Protein AF-A0A6G8I1V7-F1 (afdb_monomer_lite)

Structure (mmCIF, N/CA/C/O backbone):
data_AF-A0A6G8I1V7-F1
#
_entry.id   AF-A0A6G8I1V7-F1
#
loop_
_atom_site.group_PDB
_atom_site.id
_atom_site.type_symbol
_atom_site.label_atom_id
_atom_site.label_alt_id
_atom_site.label_comp_id
_atom_site.label_asym_id
_atom_site.label_entity_id
_atom_site.label_seq_id
_atom_site.pdbx_PDB_ins_code
_atom_site.Cartn_x
_atom_site.Cartn_y
_atom_site.Cartn_z
_atom_site.occupancy
_atom_site.B_iso_or_equiv
_atom_site.auth_seq_id
_atom_site.auth_comp_id
_atom_site.auth_asym_id
_atom_site.auth_atom_id
_atom_site.pdbx_PDB_model_num
ATOM 1 N N . MET A 1 1 ? -17.968 -6.678 10.187 1.00 59.47 1 MET A N 1
ATOM 2 C CA . MET A 1 1 ? -16.562 -6.210 10.106 1.00 59.47 1 MET A CA 1
ATOM 3 C C . MET A 1 1 ? -16.493 -4.787 10.627 1.00 59.47 1 MET A C 1
ATOM 5 O O . MET A 1 1 ? -17.362 -4.001 10.276 1.00 59.47 1 MET A O 1
ATOM 9 N N . ASN A 1 2 ? -15.500 -4.450 11.455 1.00 75.69 2 ASN A N 1
ATOM 10 C CA . ASN A 1 2 ? -15.285 -3.056 11.853 1.00 75.69 2 ASN A CA 1
ATOM 11 C C . ASN A 1 2 ? -15.007 -2.219 10.586 1.00 75.69 2 ASN A C 1
ATOM 13 O O . ASN A 1 2 ? -14.186 -2.642 9.767 1.00 75.69 2 ASN A O 1
ATOM 17 N N . LYS A 1 3 ? -15.683 -1.073 10.411 1.00 88.56 3 LYS A N 1
ATOM 18 C CA . LYS A 1 3 ? -15.565 -0.205 9.218 1.00 88.56 3 LYS A CA 1
ATOM 19 C C . LYS A 1 3 ? -14.107 0.131 8.905 1.00 88.56 3 LYS A C 1
ATOM 21 O O . LYS A 1 3 ? -13.707 0.102 7.749 1.00 88.56 3 LYS A O 1
ATOM 26 N N . PHE A 1 4 ? -13.301 0.335 9.948 1.00 93.44 4 PHE A N 1
ATOM 27 C CA . PHE A 1 4 ? -11.865 0.571 9.830 1.00 93.44 4 PHE A CA 1
ATOM 28 C C . PHE A 1 4 ? -11.149 -0.538 9.050 1.00 93.44 4 PHE A C 1
ATOM 30 O O . PHE A 1 4 ? -10.445 -0.269 8.084 1.00 93.44 4 PHE A O 1
ATOM 37 N N . SER A 1 5 ? -11.389 -1.797 9.429 1.00 94.38 5 SER A N 1
ATOM 38 C CA . SER A 1 5 ? -10.784 -2.948 8.759 1.00 94.38 5 SER A CA 1
ATOM 39 C C . SER A 1 5 ? -11.221 -3.038 7.307 1.00 94.38 5 SER A C 1
ATOM 41 O O . SER A 1 5 ? -10.390 -3.321 6.460 1.00 94.38 5 SER A O 1
ATOM 43 N N . LEU A 1 6 ? -12.487 -2.760 6.999 1.00 94.44 6 LEU A N 1
ATOM 44 C CA . LEU A 1 6 ? -12.939 -2.742 5.611 1.00 94.44 6 LEU A CA 1
ATOM 45 C C . LEU A 1 6 ? -12.199 -1.674 4.791 1.00 94.44 6 LEU A C 1
ATOM 47 O O . LEU A 1 6 ? -11.708 -1.980 3.710 1.00 94.44 6 LEU A O 1
ATOM 51 N N . TYR A 1 7 ? -12.077 -0.450 5.309 1.00 95.81 7 TYR A N 1
ATOM 52 C CA . TYR A 1 7 ? -11.427 0.649 4.592 1.00 95.81 7 TYR A CA 1
ATOM 53 C C . TYR A 1 7 ? -9.935 0.419 4.369 1.00 95.81 7 TYR A C 1
ATOM 55 O O . TYR A 1 7 ? -9.454 0.630 3.261 1.00 95.81 7 TYR A O 1
ATOM 63 N N . VAL A 1 8 ? -9.211 -0.082 5.372 1.00 96.81 8 VAL A N 1
ATOM 64 C CA . VAL A 1 8 ? -7.796 -0.444 5.207 1.00 96.81 8 VAL A CA 1
ATOM 65 C C . VAL A 1 8 ? -7.628 -1.514 4.125 1.00 96.81 8 VAL A C 1
ATOM 67 O O . VAL A 1 8 ? -6.752 -1.391 3.272 1.00 96.81 8 VAL A O 1
ATOM 70 N N . ARG A 1 9 ? -8.505 -2.526 4.114 1.00 97.12 9 ARG A N 1
ATOM 71 C CA . ARG A 1 9 ? -8.453 -3.606 3.122 1.00 97.12 9 ARG A CA 1
ATOM 72 C C . ARG A 1 9 ? -8.788 -3.150 1.713 1.00 97.12 9 ARG A C 1
ATOM 74 O O . ARG A 1 9 ? -8.143 -3.582 0.767 1.00 97.12 9 ARG A O 1
ATOM 81 N N . LEU A 1 10 ? -9.753 -2.245 1.577 1.00 96.50 10 LEU A N 1
ATOM 82 C CA . LEU A 1 10 ? -10.058 -1.606 0.300 1.00 96.50 10 LEU A CA 1
ATOM 83 C C . LEU A 1 10 ? -8.876 -0.780 -0.218 1.00 96.50 10 LEU A C 1
ATOM 85 O O . LEU A 1 10 ? -8.615 -0.803 -1.416 1.00 96.50 10 LEU A O 1
ATOM 89 N N . LEU A 1 11 ? -8.142 -0.092 0.662 1.00 96.44 11 LEU A N 1
ATOM 90 C CA . LEU A 1 11 ? -6.990 0.717 0.262 1.00 96.44 11 LEU A CA 1
ATOM 91 C C . LEU A 1 11 ? -5.851 -0.134 -0.302 1.00 96.44 11 LEU A C 1
ATOM 93 O O . LEU A 1 11 ? -5.429 0.115 -1.429 1.00 96.44 11 LEU A O 1
ATOM 97 N N . TYR A 1 12 ? -5.384 -1.166 0.410 1.00 95.81 12 TYR A N 1
ATOM 98 C CA . TYR A 1 12 ? -4.327 -2.014 -0.156 1.00 95.81 12 TYR A CA 1
ATOM 99 C C . TYR A 1 12 ? -4.828 -2.838 -1.355 1.00 95.81 12 TYR A C 1
ATOM 101 O O . TYR A 1 12 ? -4.038 -3.187 -2.229 1.00 95.81 12 TYR A O 1
ATOM 109 N N . PHE A 1 13 ? -6.131 -3.146 -1.435 1.00 96.88 13 PHE A N 1
ATOM 110 C CA . PHE A 1 13 ? -6.712 -3.794 -2.613 1.00 96.88 13 PHE A CA 1
ATOM 111 C C . PHE A 1 13 ? -6.679 -2.869 -3.834 1.00 96.88 13 PHE A C 1
ATOM 113 O O . PHE A 1 13 ? -6.368 -3.309 -4.935 1.00 96.88 13 PHE A O 1
ATOM 120 N N . LEU A 1 14 ? -6.925 -1.572 -3.649 1.00 95.44 14 LEU A N 1
ATOM 121 C CA . LEU A 1 14 ? -6.768 -0.587 -4.715 1.00 95.44 14 LEU A CA 1
ATOM 122 C C . LEU A 1 14 ? -5.310 -0.513 -5.187 1.00 95.44 14 LEU A C 1
ATOM 124 O O . LEU A 1 14 ? -5.063 -0.527 -6.390 1.00 95.44 14 LEU A O 1
ATOM 128 N N . VAL A 1 15 ? -4.344 -0.531 -4.264 1.00 95.88 15 VAL A N 1
ATOM 129 C CA . VAL A 1 15 ? -2.911 -0.605 -4.609 1.00 95.88 15 VAL A CA 1
ATOM 130 C C . VAL A 1 15 ? -2.601 -1.864 -5.415 1.00 95.88 15 VAL A C 1
ATOM 132 O O . VAL A 1 15 ? -1.891 -1.780 -6.411 1.00 95.88 15 VAL A O 1
ATOM 135 N N . PHE A 1 16 ? -3.165 -3.016 -5.040 1.00 96.88 16 PHE A N 1
ATOM 136 C CA . PHE A 1 16 ? -3.020 -4.259 -5.800 1.00 96.88 16 PHE A CA 1
ATOM 137 C C . PHE A 1 16 ? -3.535 -4.129 -7.237 1.00 96.88 16 PHE A C 1
ATOM 139 O O . PHE A 1 16 ? -2.841 -4.520 -8.175 1.00 96.88 16 PHE A O 1
ATOM 146 N N . VAL A 1 17 ? -4.730 -3.559 -7.420 1.00 96.75 17 VAL A N 1
ATOM 147 C CA . VAL A 1 17 ? -5.319 -3.337 -8.749 1.00 96.75 17 VAL A CA 1
ATOM 148 C C . VAL A 1 17 ? -4.425 -2.425 -9.591 1.00 96.75 17 VAL A C 1
ATOM 150 O O . VAL A 1 17 ? -4.136 -2.757 -10.739 1.00 96.75 17 VAL A O 1
ATOM 153 N N . PHE A 1 18 ? -3.927 -1.325 -9.020 1.00 95.00 18 PHE A N 1
ATOM 154 C CA . PHE A 1 18 ? -3.012 -0.416 -9.717 1.00 95.00 18 PHE A CA 1
ATOM 155 C C . PHE A 1 18 ? -1.674 -1.077 -10.064 1.00 95.00 18 PHE A C 1
ATOM 157 O O . PHE A 1 18 ? -1.223 -0.972 -11.202 1.00 95.00 18 PHE A O 1
ATOM 164 N N . ALA A 1 19 ? -1.061 -1.794 -9.119 1.00 95.50 19 ALA A N 1
ATOM 165 C CA . ALA A 1 19 ? 0.186 -2.520 -9.344 1.00 95.50 19 ALA A CA 1
ATOM 166 C C . ALA A 1 19 ? 0.036 -3.564 -10.458 1.00 95.50 19 ALA A C 1
ATOM 168 O O . ALA A 1 19 ? 0.888 -3.659 -11.337 1.00 95.50 19 ALA A O 1
ATOM 169 N N . THR A 1 20 ? -1.082 -4.294 -10.459 1.00 96.69 20 THR A N 1
ATOM 170 C CA . THR A 1 20 ? -1.393 -5.297 -11.484 1.00 96.69 20 THR A CA 1
ATOM 171 C C . THR A 1 20 ? -1.599 -4.649 -12.847 1.00 96.69 20 THR A C 1
ATOM 173 O O . THR A 1 20 ? -1.061 -5.133 -13.837 1.00 96.69 20 THR A O 1
ATOM 176 N N . ALA A 1 21 ? -2.328 -3.531 -12.912 1.00 96.25 21 ALA A N 1
ATOM 177 C CA . ALA A 1 21 ? -2.502 -2.792 -14.157 1.00 96.25 21 ALA A CA 1
ATOM 178 C C . ALA A 1 21 ? -1.148 -2.335 -14.721 1.00 96.25 21 ALA A C 1
ATOM 180 O O . ALA A 1 21 ? -0.848 -2.614 -15.877 1.00 96.25 21 ALA A O 1
ATOM 181 N N . LEU A 1 22 ? -0.297 -1.716 -13.898 1.00 95.25 22 LEU A N 1
ATOM 182 C CA . LEU A 1 22 ? 1.038 -1.284 -14.319 1.00 95.25 22 LEU A CA 1
ATOM 183 C C . LEU A 1 22 ? 1.919 -2.455 -14.761 1.00 95.25 22 LEU A C 1
ATOM 185 O O . LEU A 1 22 ? 2.596 -2.345 -15.775 1.00 95.25 22 LEU A O 1
ATOM 189 N N . PHE A 1 23 ? 1.869 -3.584 -14.055 1.00 95.88 23 PHE A N 1
ATOM 190 C CA . PHE A 1 23 ? 2.613 -4.789 -14.415 1.00 95.88 23 PHE A CA 1
ATOM 191 C C . PHE A 1 23 ? 2.232 -5.340 -15.797 1.00 95.88 23 PHE A C 1
ATOM 193 O O . PHE A 1 23 ? 3.091 -5.846 -16.513 1.00 95.88 23 PHE A O 1
ATOM 200 N N . LEU A 1 24 ? 0.954 -5.258 -16.178 1.00 95.50 24 LEU A N 1
ATOM 201 C CA . LEU A 1 24 ? 0.483 -5.733 -17.483 1.00 95.50 24 LEU A CA 1
ATOM 202 C C . LEU A 1 24 ? 0.941 -4.842 -18.644 1.00 95.50 24 LEU A C 1
ATOM 204 O O . LEU A 1 24 ? 1.057 -5.331 -19.766 1.00 95.50 24 LEU A O 1
ATOM 208 N N . PHE A 1 25 ? 1.192 -3.558 -18.384 1.00 92.88 25 PHE A N 1
ATOM 209 C CA . PHE A 1 25 ? 1.616 -2.588 -19.398 1.00 92.88 25 PHE A CA 1
ATOM 210 C C . PHE A 1 25 ? 3.114 -2.257 -19.348 1.00 92.88 25 PHE A C 1
ATOM 212 O O . PHE A 1 25 ? 3.579 -1.484 -20.184 1.00 92.88 25 PHE A O 1
ATOM 219 N N . SER A 1 26 ? 3.873 -2.812 -18.399 1.00 92.69 26 SER A N 1
ATOM 220 C CA . SER A 1 26 ? 5.291 -2.497 -18.229 1.00 92.69 26 SER A CA 1
ATOM 221 C C . SER A 1 26 ? 6.225 -3.425 -19.023 1.00 92.69 26 SER A C 1
ATOM 223 O O . SER A 1 26 ? 5.935 -4.617 -19.212 1.00 92.69 26 SER A O 1
ATOM 225 N N . PRO A 1 27 ? 7.389 -2.908 -19.467 1.00 92.06 27 PRO A N 1
ATOM 226 C CA . PRO A 1 27 ? 8.458 -3.738 -20.020 1.00 92.06 27 PRO A CA 1
ATOM 227 C C . PRO A 1 27 ? 8.956 -4.770 -18.993 1.00 92.06 27 PRO A C 1
ATOM 229 O O . PRO A 1 27 ? 8.657 -4.691 -17.804 1.00 92.06 27 PRO A O 1
ATOM 232 N N . GLU A 1 28 ? 9.701 -5.788 -19.439 1.00 93.25 28 GLU A N 1
ATOM 233 C CA . GLU A 1 28 ? 10.216 -6.834 -18.532 1.00 93.25 28 GLU A CA 1
ATOM 234 C C . GLU A 1 28 ? 11.144 -6.283 -17.448 1.00 93.25 28 GLU A C 1
ATOM 236 O O . GLU A 1 28 ? 11.151 -6.792 -16.324 1.00 93.25 28 GLU A O 1
ATOM 241 N N . ILE A 1 29 ? 11.885 -5.232 -17.788 1.00 93.69 29 ILE A N 1
ATOM 242 C CA . ILE A 1 29 ? 12.817 -4.532 -16.916 1.00 93.69 29 ILE A CA 1
ATOM 243 C C . ILE A 1 29 ? 12.308 -3.105 -16.749 1.00 93.69 29 ILE A C 1
ATOM 245 O O . ILE A 1 29 ? 11.995 -2.450 -17.739 1.00 93.69 29 ILE A O 1
ATOM 249 N N . ILE A 1 30 ? 12.237 -2.640 -15.506 1.00 93.44 30 ILE A N 1
ATOM 250 C CA . ILE A 1 30 ? 11.835 -1.285 -15.147 1.00 93.44 30 ILE A CA 1
ATOM 251 C C . ILE A 1 30 ? 12.915 -0.582 -14.333 1.00 93.44 30 ILE A C 1
ATOM 253 O O . ILE A 1 30 ? 13.714 -1.222 -13.648 1.00 93.44 30 ILE A O 1
ATOM 257 N N . VAL A 1 31 ? 12.897 0.746 -14.354 1.00 92.06 31 VAL A N 1
ATOM 258 C CA . VAL A 1 31 ? 13.661 1.576 -13.424 1.00 92.06 31 VAL A CA 1
ATOM 259 C C . VAL A 1 31 ? 13.135 1.348 -12.007 1.00 92.06 31 VAL A C 1
ATOM 261 O O . VAL A 1 31 ? 11.946 1.514 -11.744 1.00 92.06 31 VAL A O 1
ATOM 264 N N . VAL A 1 32 ? 14.018 0.999 -11.074 1.00 90.44 32 VAL A N 1
ATOM 265 C CA . VAL A 1 32 ? 13.676 0.808 -9.652 1.00 90.44 32 VAL A CA 1
ATOM 266 C C . VAL A 1 32 ? 14.304 1.862 -8.747 1.00 90.44 32 VAL A C 1
ATOM 268 O O . VAL A 1 32 ? 13.779 2.121 -7.663 1.00 90.44 32 VAL A O 1
ATOM 271 N N . HIS A 1 33 ? 15.383 2.504 -9.198 1.00 87.25 33 HIS A N 1
ATOM 272 C CA . HIS A 1 33 ? 16.090 3.538 -8.453 1.00 87.25 33 HIS A CA 1
ATOM 273 C C . HIS A 1 33 ? 16.380 4.749 -9.344 1.00 87.25 33 HIS A C 1
ATOM 275 O O . HIS A 1 33 ? 16.664 4.614 -10.536 1.00 87.25 33 HIS A O 1
ATOM 281 N N . PHE A 1 34 ? 16.273 5.930 -8.738 1.00 86.06 34 PHE A N 1
ATOM 282 C CA . PHE A 1 34 ? 16.634 7.198 -9.352 1.00 86.06 34 PHE A CA 1
ATOM 283 C C . PHE A 1 34 ? 17.631 7.911 -8.445 1.00 86.06 34 PHE A C 1
ATOM 285 O O . PHE A 1 34 ? 17.366 8.104 -7.257 1.00 86.06 34 PHE A O 1
ATOM 292 N N . ASN A 1 35 ? 18.719 8.402 -9.025 1.00 88.88 35 ASN A N 1
ATOM 293 C CA . ASN A 1 35 ? 19.680 9.269 -8.363 1.00 88.88 35 ASN A CA 1
ATOM 294 C C . ASN A 1 35 ? 19.669 10.644 -9.035 1.00 88.88 35 ASN A C 1
ATOM 296 O O . ASN A 1 35 ? 19.936 10.768 -10.228 1.00 88.88 35 ASN A O 1
ATOM 300 N N . ASN A 1 36 ? 19.303 11.687 -8.284 1.00 88.25 36 ASN A N 1
ATOM 301 C CA . ASN A 1 36 ? 19.126 13.051 -8.802 1.00 88.25 36 ASN A CA 1
ATOM 302 C C . ASN A 1 36 ? 18.217 13.134 -10.048 1.00 88.25 36 ASN A C 1
ATOM 304 O O . ASN A 1 36 ? 18.457 13.927 -10.955 1.00 88.25 36 ASN A O 1
ATOM 308 N N . GLY A 1 37 ? 17.170 12.302 -10.098 1.00 82.50 37 GLY A N 1
ATOM 309 C CA . GLY A 1 37 ? 16.227 12.236 -11.222 1.00 82.50 37 GLY A CA 1
ATOM 310 C C . GLY A 1 37 ? 16.711 11.416 -12.422 1.00 82.50 37 GLY A C 1
ATOM 311 O O . GLY A 1 37 ? 15.966 11.274 -13.387 1.00 82.50 37 GLY A O 1
ATOM 312 N N . ILE A 1 38 ? 17.917 10.847 -12.357 1.00 87.69 38 ILE A N 1
ATOM 313 C CA . ILE A 1 38 ? 18.485 9.990 -13.397 1.00 87.69 38 ILE A CA 1
ATOM 314 C C . ILE A 1 38 ? 18.299 8.523 -12.984 1.00 87.69 38 ILE A C 1
ATOM 316 O O . ILE A 1 38 ? 18.687 8.168 -11.869 1.00 87.69 38 ILE A O 1
ATOM 320 N N . PRO A 1 39 ? 17.726 7.666 -13.848 1.00 89.12 39 PRO A N 1
ATOM 321 C CA . PRO A 1 39 ? 17.700 6.225 -13.624 1.00 89.12 39 PRO A CA 1
ATOM 322 C C . PRO A 1 39 ? 19.113 5.646 -13.476 1.00 89.12 39 PRO A C 1
ATOM 324 O O . PRO A 1 39 ? 19.935 5.769 -14.385 1.00 89.12 39 PRO A O 1
ATOM 327 N N . ASP A 1 40 ? 19.394 4.989 -12.357 1.00 90.44 40 ASP A N 1
ATOM 328 C CA . ASP A 1 40 ? 20.684 4.339 -12.073 1.00 90.44 40 ASP A CA 1
ATOM 329 C C . ASP A 1 40 ? 20.534 2.887 -11.582 1.00 90.44 40 ASP A C 1
ATOM 331 O O . ASP A 1 40 ? 21.533 2.196 -11.390 1.00 90.44 40 ASP A O 1
ATOM 335 N N . GLY A 1 41 ? 19.298 2.396 -11.435 1.00 89.75 41 GLY A N 1
ATOM 336 C CA . GLY A 1 41 ? 18.998 1.006 -11.098 1.00 89.75 41 GLY A CA 1
ATOM 337 C C . GLY A 1 41 ? 17.806 0.468 -11.884 1.00 89.75 41 GLY A C 1
ATOM 338 O O . GLY A 1 41 ? 16.756 1.111 -11.940 1.00 89.75 41 GLY A O 1
ATOM 339 N N . TYR A 1 42 ? 17.965 -0.731 -12.443 1.00 93.69 42 TYR A N 1
ATOM 340 C CA . TYR A 1 42 ? 16.960 -1.428 -13.243 1.00 93.69 42 TYR A CA 1
ATOM 341 C C . TYR A 1 42 ? 16.764 -2.846 -12.715 1.00 93.69 42 TYR A C 1
ATOM 343 O O . TYR A 1 42 ? 17.740 -3.515 -12.378 1.00 93.69 42 TYR A O 1
ATOM 351 N N . ASP A 1 43 ? 15.522 -3.310 -12.667 1.00 93.12 43 ASP A N 1
ATOM 352 C CA . ASP A 1 43 ? 15.195 -4.666 -12.228 1.00 93.12 43 ASP A CA 1
ATOM 353 C C . ASP A 1 43 ? 13.903 -5.159 -12.891 1.00 93.12 43 ASP A C 1
ATOM 355 O O . ASP A 1 43 ? 13.251 -4.441 -13.645 1.00 93.12 43 ASP A O 1
ATOM 359 N N . ASN A 1 44 ? 13.517 -6.401 -12.629 1.00 94.38 44 ASN A N 1
ATOM 360 C CA . ASN A 1 44 ? 12.314 -7.003 -13.169 1.00 94.38 44 ASN A CA 1
ATOM 361 C C . ASN A 1 44 ? 11.047 -6.245 -12.734 1.00 94.38 44 ASN A C 1
ATOM 363 O O . ASN A 1 44 ? 10.890 -5.876 -11.567 1.00 94.38 44 ASN A O 1
ATOM 367 N N . ARG A 1 45 ? 10.065 -6.123 -13.636 1.00 93.56 45 ARG A N 1
ATOM 368 C CA . ARG A 1 45 ? 8.743 -5.533 -13.342 1.00 93.56 45 ARG A CA 1
ATOM 369 C C . ARG A 1 45 ? 7.991 -6.145 -12.151 1.00 93.56 45 ARG A C 1
ATOM 371 O O . ARG A 1 45 ? 7.073 -5.513 -11.634 1.00 93.56 45 ARG A O 1
ATOM 378 N N . ILE A 1 46 ? 8.371 -7.332 -11.667 1.00 94.12 46 ILE A N 1
ATOM 379 C CA . ILE A 1 46 ? 7.877 -7.914 -10.404 1.00 94.12 46 ILE A CA 1
ATOM 380 C C . ILE A 1 46 ? 8.071 -6.956 -9.216 1.00 94.12 46 ILE A C 1
ATOM 382 O O . ILE A 1 46 ? 7.249 -6.957 -8.296 1.00 94.12 46 ILE A O 1
ATOM 386 N N . PHE A 1 47 ? 9.090 -6.090 -9.244 1.00 92.75 47 PHE A N 1
ATOM 387 C CA . PHE A 1 47 ? 9.339 -5.115 -8.180 1.00 92.75 47 PHE A CA 1
ATOM 388 C C . PHE A 1 47 ? 8.198 -4.104 -7.971 1.00 92.75 47 PHE A C 1
ATO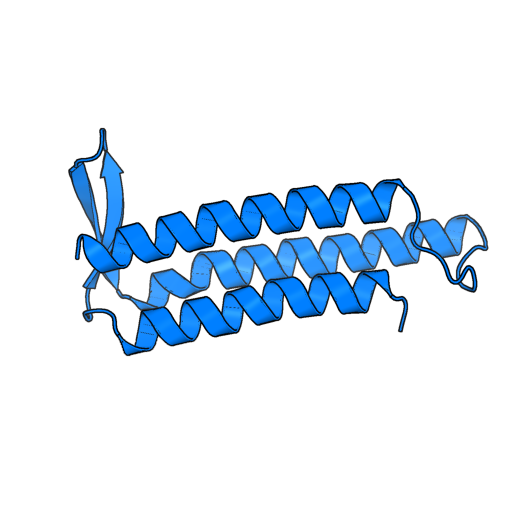M 390 O O . PHE A 1 47 ? 8.079 -3.552 -6.876 1.00 92.75 47 PHE A O 1
ATOM 397 N N . LEU A 1 48 ? 7.275 -3.947 -8.931 1.00 93.56 48 LEU A N 1
ATOM 398 C CA . LEU A 1 48 ? 6.043 -3.162 -8.755 1.00 93.56 48 LEU A CA 1
ATOM 399 C C . LEU A 1 48 ? 5.177 -3.662 -7.582 1.00 93.56 48 LEU A C 1
ATOM 401 O O . LEU A 1 48 ? 4.438 -2.885 -6.979 1.00 93.56 48 LEU A O 1
ATOM 405 N N . TYR A 1 49 ? 5.280 -4.940 -7.205 1.00 95.56 49 TYR A N 1
ATOM 406 C CA . TYR A 1 49 ? 4.502 -5.505 -6.098 1.00 95.56 49 TYR A CA 1
ATOM 407 C C . TYR A 1 49 ? 5.126 -5.292 -4.715 1.00 95.56 49 TYR A C 1
ATOM 409 O O . TYR A 1 49 ? 4.452 -5.535 -3.712 1.00 95.56 49 TYR A O 1
ATOM 417 N N . VAL A 1 50 ? 6.371 -4.808 -4.617 1.00 93.12 50 VAL A N 1
ATOM 418 C CA . VAL A 1 50 ? 7.025 -4.574 -3.316 1.00 93.12 50 VAL A CA 1
ATOM 419 C C . VAL A 1 50 ? 6.204 -3.602 -2.473 1.00 93.12 50 VAL A C 1
ATOM 421 O O . VAL A 1 50 ? 5.918 -3.872 -1.304 1.00 93.12 50 VAL A O 1
ATOM 424 N N . PHE A 1 51 ? 5.748 -2.504 -3.080 1.00 91.62 51 PHE A N 1
ATOM 425 C CA . PHE A 1 51 ? 4.934 -1.526 -2.370 1.00 91.62 51 PHE A CA 1
ATOM 426 C C . PHE A 1 51 ? 3.577 -2.095 -1.937 1.00 91.62 51 PHE A C 1
ATOM 428 O O . PHE A 1 51 ? 3.126 -1.835 -0.821 1.00 91.62 51 PHE A O 1
ATOM 435 N N . PHE A 1 52 ? 2.952 -2.931 -2.769 1.00 95.06 52 PHE A N 1
ATOM 436 C CA . PHE A 1 52 ? 1.723 -3.627 -2.395 1.00 95.06 52 PHE A CA 1
ATOM 437 C C . PHE A 1 52 ? 1.921 -4.491 -1.139 1.00 95.06 52 PHE A C 1
ATOM 439 O O . PHE A 1 52 ? 1.127 -4.391 -0.202 1.00 95.06 52 PHE A O 1
ATOM 446 N N . ILE A 1 53 ? 3.002 -5.275 -1.072 1.00 96.50 53 ILE A N 1
ATOM 447 C CA . ILE A 1 53 ? 3.310 -6.121 0.093 1.00 96.50 53 ILE A CA 1
ATOM 448 C C . ILE A 1 53 ? 3.491 -5.264 1.353 1.00 96.50 53 ILE A C 1
ATOM 450 O O . ILE A 1 53 ? 2.899 -5.561 2.393 1.00 96.50 53 ILE A O 1
ATOM 454 N N . ILE A 1 54 ? 4.255 -4.171 1.260 1.00 95.19 54 ILE A N 1
ATOM 455 C CA . ILE A 1 54 ? 4.452 -3.228 2.373 1.00 95.19 54 ILE A CA 1
ATOM 456 C C . ILE A 1 54 ? 3.110 -2.640 2.824 1.00 95.19 54 ILE A C 1
ATOM 458 O O . ILE A 1 54 ? 2.819 -2.595 4.023 1.00 95.19 54 ILE A O 1
ATOM 462 N N . SER A 1 55 ? 2.271 -2.232 1.870 1.00 95.50 55 SER A N 1
ATOM 463 C CA . SER A 1 55 ? 0.949 -1.674 2.137 1.00 95.50 55 SER A CA 1
ATOM 464 C C . SER A 1 55 ? 0.071 -2.674 2.897 1.00 95.50 55 SER A C 1
ATOM 466 O O . SER A 1 55 ? -0.490 -2.311 3.931 1.00 95.50 55 SER A O 1
ATOM 468 N N . VAL A 1 56 ? 0.023 -3.945 2.479 1.00 97.75 56 VAL A N 1
ATOM 469 C CA . VAL A 1 56 ? -0.717 -5.013 3.180 1.00 97.75 56 VAL A CA 1
ATOM 470 C C . VAL A 1 56 ? -0.218 -5.207 4.611 1.00 97.75 56 VAL A C 1
ATOM 472 O O . VAL A 1 56 ? -1.034 -5.272 5.531 1.00 97.75 56 VAL A O 1
ATOM 475 N N . LEU A 1 57 ? 1.102 -5.266 4.821 1.00 97.75 57 LEU A N 1
ATOM 476 C CA . LEU A 1 57 ? 1.685 -5.460 6.153 1.00 97.75 57 LEU A CA 1
ATOM 477 C C . LEU A 1 57 ? 1.300 -4.325 7.106 1.00 97.75 57 LEU A C 1
ATOM 479 O O . LEU A 1 57 ? 0.779 -4.582 8.192 1.00 97.75 57 LEU A O 1
ATOM 483 N N . ILE A 1 58 ? 1.490 -3.071 6.686 1.00 96.94 58 ILE A N 1
ATOM 484 C CA . ILE A 1 58 ? 1.100 -1.892 7.474 1.00 96.94 58 ILE A CA 1
ATOM 485 C C . ILE A 1 58 ? -0.408 -1.915 7.756 1.00 96.94 58 ILE A C 1
ATOM 487 O O . ILE A 1 58 ? -0.841 -1.663 8.885 1.00 96.94 58 ILE A O 1
ATOM 491 N N . GLY A 1 59 ? -1.207 -2.260 6.745 1.00 96.62 59 GLY A N 1
ATOM 492 C CA . GLY A 1 59 ? -2.654 -2.365 6.846 1.00 96.62 59 GLY A CA 1
ATOM 493 C C . GLY A 1 59 ? -3.098 -3.380 7.900 1.00 96.62 59 GLY A C 1
ATOM 494 O O . GLY A 1 59 ? -3.790 -3.017 8.853 1.00 96.62 59 GLY A O 1
ATOM 495 N N . GLU A 1 60 ? -2.676 -4.637 7.800 1.00 97.19 60 GLU A N 1
ATOM 496 C CA . GLU A 1 60 ? -3.103 -5.682 8.740 1.00 97.19 60 GLU A CA 1
ATOM 497 C C . GLU A 1 60 ? -2.551 -5.460 10.160 1.00 97.19 60 GLU A C 1
ATOM 499 O O . GLU A 1 60 ? -3.283 -5.675 11.133 1.00 97.19 60 GLU A O 1
ATOM 504 N N . ILE A 1 61 ? -1.332 -4.921 10.307 1.00 97.31 61 ILE A N 1
ATOM 505 C CA . ILE A 1 61 ? -0.795 -4.502 11.613 1.00 97.31 61 ILE A CA 1
ATOM 506 C C . ILE A 1 61 ? -1.691 -3.422 12.240 1.00 97.31 61 ILE A C 1
ATOM 508 O O . ILE A 1 61 ? -2.073 -3.524 13.409 1.00 97.31 61 ILE A O 1
ATOM 512 N N . SER A 1 62 ? -2.092 -2.407 11.469 1.00 95.62 62 SER A N 1
ATOM 513 C CA . SER A 1 62 ? -2.970 -1.342 11.971 1.00 95.62 62 SER A CA 1
ATOM 514 C C . SER A 1 62 ? -4.350 -1.868 12.387 1.00 95.62 62 SER A C 1
ATOM 516 O O . SER A 1 62 ? -4.886 -1.465 13.423 1.00 95.62 62 SER A O 1
ATOM 518 N N . ILE A 1 63 ? -4.910 -2.824 11.633 1.00 96.25 63 ILE A N 1
ATOM 519 C CA . ILE A 1 63 ? -6.180 -3.490 11.952 1.00 96.25 63 ILE A CA 1
ATOM 520 C C . ILE A 1 63 ? -6.059 -4.256 13.266 1.00 96.25 63 ILE A C 1
ATOM 522 O O . ILE A 1 63 ? -6.966 -4.187 14.102 1.00 96.25 63 ILE A O 1
ATOM 526 N N . PHE A 1 64 ? -4.957 -4.983 13.455 1.00 95.38 64 PHE A N 1
ATOM 527 C CA . PHE A 1 64 ? -4.689 -5.706 14.690 1.00 95.38 64 PHE A CA 1
ATOM 528 C C . PHE A 1 64 ? -4.658 -4.756 15.893 1.00 95.38 64 PHE A C 1
ATOM 530 O O . PHE A 1 64 ? -5.384 -4.976 16.867 1.00 95.38 64 PHE A O 1
ATOM 537 N N . PHE A 1 65 ? -3.912 -3.650 15.798 1.00 93.81 65 PHE A N 1
ATOM 538 C CA . PHE A 1 65 ? -3.857 -2.648 16.863 1.00 93.81 65 PHE A CA 1
ATOM 539 C C . PHE A 1 65 ? -5.218 -1.996 17.133 1.00 93.81 65 PHE A C 1
ATOM 541 O O . PHE A 1 65 ? -5.624 -1.913 18.291 1.00 93.81 65 PHE A O 1
ATOM 548 N N . SER A 1 66 ? -5.967 -1.593 16.101 1.00 93.81 66 SER A N 1
ATOM 549 C CA . SER A 1 66 ? -7.319 -1.025 16.264 1.00 93.81 66 SER A CA 1
ATOM 550 C C . SER A 1 66 ? -8.247 -1.985 17.019 1.00 93.81 66 SER A C 1
ATOM 552 O O . SER A 1 66 ? -8.910 -1.586 17.982 1.00 93.81 66 SER A O 1
ATOM 554 N N . LYS A 1 67 ? -8.248 -3.277 16.656 1.00 93.00 67 LYS A N 1
ATOM 555 C CA . LYS A 1 67 ? -9.025 -4.307 17.366 1.00 93.00 67 LYS A CA 1
ATOM 556 C C . LYS A 1 67 ? -8.587 -4.443 18.824 1.00 93.00 67 LYS A C 1
ATOM 558 O O . LYS A 1 67 ? -9.441 -4.526 19.707 1.00 93.00 67 LYS A O 1
ATOM 563 N N . TYR A 1 68 ? -7.279 -4.445 19.077 1.00 93.00 68 TYR A N 1
ATOM 564 C CA . TYR A 1 68 ? -6.724 -4.545 20.424 1.00 93.00 68 TYR A CA 1
ATOM 565 C C . TYR A 1 68 ? -7.141 -3.360 21.310 1.00 93.00 68 TYR A C 1
ATOM 567 O O . TYR A 1 68 ? -7.656 -3.569 22.410 1.00 93.00 68 TYR A O 1
ATOM 575 N N . TYR A 1 69 ? -7.011 -2.124 20.819 1.00 91.25 69 TYR A N 1
ATOM 576 C CA . TYR A 1 69 ? -7.384 -0.920 21.569 1.00 91.25 69 TYR A CA 1
ATOM 577 C C . TYR A 1 69 ? -8.891 -0.832 21.831 1.00 91.25 69 TYR A C 1
ATOM 579 O O . TYR A 1 69 ? -9.297 -0.510 22.948 1.00 91.25 69 TYR A O 1
ATOM 587 N N . ARG A 1 70 ? -9.729 -1.194 20.851 1.00 91.19 70 ARG A N 1
ATOM 588 C CA . ARG A 1 70 ? -11.189 -1.264 21.035 1.00 91.19 70 ARG A CA 1
ATOM 589 C C . ARG A 1 70 ? -11.591 -2.310 22.067 1.00 91.19 70 ARG A C 1
ATOM 591 O O . ARG A 1 70 ? -12.465 -2.043 22.886 1.00 91.19 70 ARG A O 1
ATOM 598 N N . LYS A 1 71 ? -10.926 -3.472 22.072 1.00 92.56 71 LYS A N 1
ATOM 599 C CA . LYS A 1 71 ? -11.143 -4.510 23.090 1.00 92.56 71 LYS A CA 1
ATOM 600 C C . LYS A 1 71 ? -10.744 -4.025 24.482 1.00 92.56 71 LYS A C 1
ATOM 602 O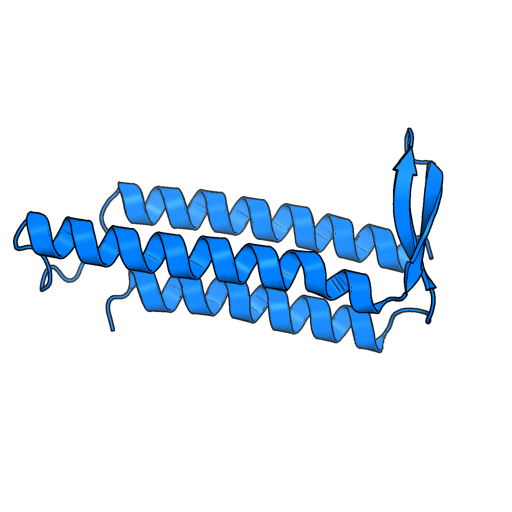 O . LYS A 1 71 ? -11.507 -4.204 25.423 1.00 92.56 71 LYS A O 1
ATOM 607 N N . LYS A 1 72 ? -9.582 -3.377 24.605 1.00 92.19 72 LYS A N 1
ATOM 608 C CA . LYS A 1 72 ? -9.095 -2.825 25.877 1.00 92.19 72 LYS A CA 1
ATOM 609 C C . LYS A 1 72 ? -10.020 -1.736 26.433 1.00 92.19 72 LYS A C 1
ATOM 611 O O . LYS A 1 72 ? -10.189 -1.652 27.641 1.00 92.19 72 LYS A O 1
ATOM 616 N N . GLY A 1 73 ? -10.615 -0.923 25.561 1.00 89.75 73 GLY A N 1
ATOM 617 C CA . GLY A 1 73 ? -11.547 0.141 25.942 1.00 89.75 73 GLY A CA 1
ATOM 618 C C . GLY A 1 73 ? -13.014 -0.282 26.053 1.00 89.75 73 GLY A C 1
ATOM 619 O O . GLY A 1 73 ? -13.848 0.588 26.255 1.00 89.75 73 GLY A O 1
ATOM 620 N N . ASN A 1 74 ? -13.348 -1.565 25.870 1.00 90.31 74 ASN A N 1
ATOM 621 C CA . ASN A 1 74 ? -14.727 -2.069 25.809 1.00 90.31 74 ASN A CA 1
ATOM 622 C C . ASN A 1 74 ? -15.634 -1.312 24.805 1.00 90.31 74 ASN A C 1
ATOM 624 O O . ASN A 1 74 ? -16.800 -1.033 25.069 1.00 90.31 74 ASN A O 1
ATOM 628 N N . THR A 1 75 ? -15.072 -0.928 23.652 1.00 88.25 75 THR A N 1
ATOM 629 C CA . THR A 1 75 ? -15.732 -0.133 22.592 1.00 88.25 75 THR A CA 1
ATOM 630 C C . THR A 1 75 ? -15.814 -0.885 21.257 1.00 88.25 75 THR A C 1
ATOM 632 O O . THR A 1 75 ? -15.816 -0.294 20.172 1.00 88.25 75 THR A O 1
ATOM 635 N N . GLN A 1 76 ? -15.862 -2.216 21.307 1.00 86.94 76 GLN A N 1
ATOM 636 C CA . GLN A 1 76 ? -15.901 -3.078 20.122 1.00 86.94 76 GLN A CA 1
ATOM 637 C C . GLN A 1 76 ? -17.153 -2.835 19.273 1.00 86.94 76 GLN A C 1
ATOM 639 O O . GLN A 1 76 ? -17.062 -2.856 18.047 1.00 86.94 76 GLN A O 1
ATOM 644 N N . GLU A 1 77 ? -18.292 -2.576 19.917 1.00 85.56 77 GLU A N 1
ATOM 645 C CA . GLU A 1 77 ? -19.578 -2.344 19.247 1.00 85.56 77 GLU A CA 1
ATOM 646 C C . GLU A 1 77 ? -19.769 -0.897 18.781 1.00 85.56 77 GLU A C 1
ATOM 648 O O . GLU A 1 77 ? -20.747 -0.586 18.103 1.00 85.56 77 GLU A O 1
ATOM 653 N N . PHE A 1 78 ? -18.830 0.001 19.104 1.00 85.31 78 PHE A N 1
ATOM 654 C CA . PHE A 1 78 ? -18.961 1.407 18.751 1.00 85.31 78 PHE A CA 1
ATOM 655 C C . PHE A 1 78 ? -18.922 1.586 17.220 1.00 85.31 78 PHE A C 1
ATOM 657 O O . PHE A 1 78 ? -17.891 1.297 16.597 1.00 85.31 78 PHE A O 1
ATOM 664 N N . PRO A 1 79 ? -20.008 2.083 16.594 1.00 82.25 79 PRO A N 1
ATOM 665 C CA . PRO A 1 79 ? -20.215 1.982 15.145 1.00 82.25 79 PRO A CA 1
ATOM 666 C C . PRO A 1 79 ? -19.449 3.031 14.326 1.00 82.25 79 PRO A C 1
ATOM 668 O O . PRO A 1 79 ? -19.476 2.998 13.087 1.00 82.25 79 PRO A O 1
ATOM 671 N N . LEU A 1 80 ? -18.807 3.989 14.998 1.00 88.88 80 LEU A N 1
ATOM 672 C CA . LEU A 1 80 ? -18.051 5.077 14.388 1.00 88.88 80 LEU A CA 1
ATOM 673 C C . LEU A 1 80 ? -16.548 4.802 14.446 1.00 88.88 80 LEU A C 1
ATOM 675 O O . LEU A 1 80 ? -16.048 4.108 15.335 1.00 88.88 80 LEU A O 1
ATOM 679 N N . LEU A 1 81 ? -15.830 5.375 13.482 1.00 91.06 81 LEU A N 1
ATOM 680 C CA . LEU A 1 81 ? -14.374 5.407 13.501 1.00 91.06 81 LEU A CA 1
ATOM 681 C C . LEU A 1 81 ? -13.893 6.359 14.591 1.00 91.06 81 LEU A C 1
ATOM 683 O O . LEU A 1 81 ? -14.456 7.440 14.774 1.00 91.06 81 LEU A O 1
ATOM 687 N N . PHE A 1 82 ? -12.820 5.985 15.276 1.00 91.62 82 PHE A N 1
ATOM 688 C CA . PHE A 1 82 ? -12.159 6.902 16.191 1.00 91.62 82 PHE A CA 1
ATOM 689 C C . PHE A 1 82 ? -11.338 7.947 15.430 1.00 91.62 82 PHE A C 1
ATOM 691 O O . PHE A 1 82 ? -10.816 7.649 14.354 1.00 91.62 82 PHE A O 1
ATOM 698 N N . PRO A 1 83 ? -11.132 9.150 15.996 1.00 92.06 83 PRO A N 1
ATOM 699 C CA . PRO A 1 83 ? -10.303 10.179 15.367 1.00 92.06 83 PRO A CA 1
ATOM 700 C C . PRO A 1 83 ? -8.906 9.682 14.962 1.00 92.06 83 PRO A C 1
ATOM 702 O O . PRO A 1 83 ? -8.402 10.053 13.905 1.00 92.06 83 PRO A O 1
ATOM 705 N N . GLY A 1 84 ? -8.298 8.796 15.761 1.00 91.56 84 GLY A N 1
ATOM 706 C CA . GLY A 1 84 ? -7.016 8.166 15.427 1.00 91.56 84 GLY A CA 1
ATOM 707 C C . GLY A 1 84 ? -7.083 7.238 14.208 1.00 91.56 84 GLY A C 1
ATOM 708 O O . GLY A 1 84 ? -6.183 7.259 13.376 1.00 91.56 84 GLY A O 1
ATOM 709 N N . GLU A 1 85 ? -8.171 6.481 14.054 1.00 94.31 85 GLU A N 1
ATOM 710 C CA . GLU A 1 85 ? -8.397 5.612 12.891 1.00 94.31 85 GLU A CA 1
ATOM 711 C C . GLU A 1 85 ? -8.633 6.432 11.616 1.00 94.31 85 GLU A C 1
ATOM 713 O O . GLU A 1 85 ? -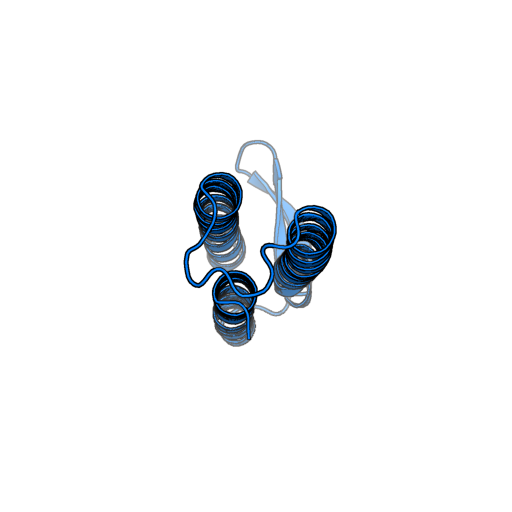8.128 6.077 10.555 1.00 94.31 85 GLU A O 1
ATOM 718 N N . ILE A 1 86 ? -9.347 7.559 11.723 1.00 95.12 86 ILE A N 1
ATOM 719 C CA . ILE A 1 86 ? -9.564 8.490 10.605 1.00 95.12 86 ILE A CA 1
ATOM 720 C C . 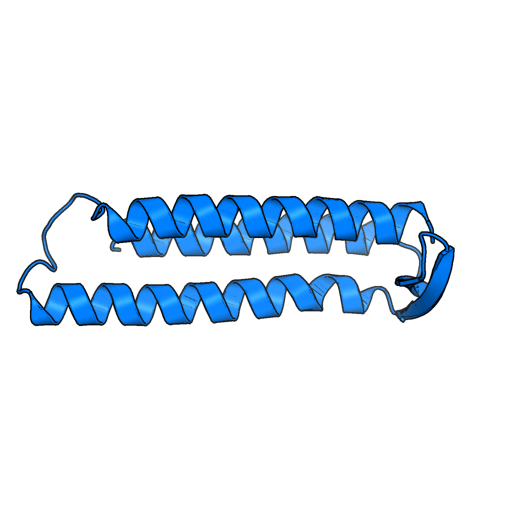ILE A 1 86 ? -8.234 9.099 10.154 1.00 95.12 86 ILE A C 1
ATOM 722 O O . ILE A 1 86 ? -7.916 9.056 8.967 1.00 95.12 86 ILE A O 1
ATOM 726 N N . ARG A 1 87 ? -7.430 9.618 11.093 1.00 96.00 87 ARG A N 1
ATOM 727 C CA . ARG A 1 87 ? -6.103 10.177 10.788 1.00 96.00 87 ARG A CA 1
ATOM 728 C C . ARG A 1 87 ? -5.188 9.136 10.151 1.00 96.00 87 ARG A C 1
ATOM 730 O O . ARG A 1 87 ? -4.513 9.444 9.175 1.00 96.00 87 ARG A O 1
ATOM 737 N N . PHE A 1 88 ? -5.200 7.904 10.663 1.00 96.44 88 PHE A N 1
ATOM 738 C CA . PHE A 1 88 ? -4.453 6.807 10.056 1.00 96.44 88 PHE A CA 1
ATOM 739 C C . PHE A 1 88 ? -4.888 6.575 8.607 1.00 96.44 88 PHE A C 1
ATOM 741 O O . PHE A 1 88 ? -4.035 6.548 7.729 1.00 96.44 88 PHE A O 1
ATOM 748 N N . LEU A 1 89 ? -6.194 6.463 8.338 1.00 96.81 89 LEU A N 1
ATOM 749 C CA . LEU A 1 89 ? -6.704 6.260 6.978 1.00 96.81 89 LEU A CA 1
ATOM 750 C C . LEU A 1 89 ? -6.296 7.394 6.031 1.00 96.81 89 LEU A C 1
ATOM 752 O O . LEU A 1 89 ? -5.924 7.117 4.897 1.00 96.81 89 LEU A O 1
ATOM 756 N N . GLN A 1 90 ? -6.322 8.649 6.488 1.00 96.81 90 GLN A N 1
ATOM 757 C CA . GLN A 1 90 ? -5.897 9.805 5.691 1.00 96.81 90 GLN A CA 1
ATOM 758 C C . GLN A 1 90 ? -4.408 9.744 5.331 1.00 96.81 90 GLN A C 1
ATOM 760 O O . GLN A 1 90 ? -4.048 9.900 4.166 1.00 96.81 90 GLN A O 1
ATOM 765 N N . VAL A 1 91 ? -3.542 9.484 6.316 1.00 96.94 91 VAL A N 1
ATOM 766 C CA . VAL A 1 91 ? -2.091 9.371 6.096 1.00 96.94 91 VAL 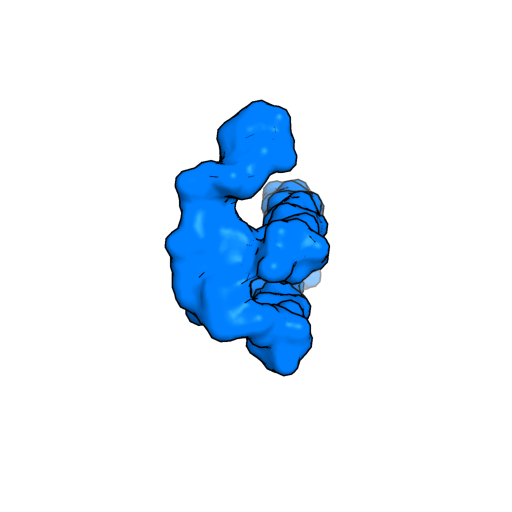A CA 1
ATOM 767 C C . VAL A 1 91 ? -1.772 8.165 5.218 1.00 96.94 91 VAL A C 1
ATOM 769 O O . VAL A 1 91 ? -0.992 8.267 4.278 1.00 96.94 91 VAL A O 1
ATOM 772 N N . TYR A 1 92 ? -2.409 7.030 5.489 1.00 96.31 92 TYR A N 1
ATOM 773 C CA . TYR A 1 92 ? -2.219 5.805 4.730 1.00 96.31 92 TYR A CA 1
ATOM 774 C C . TYR A 1 92 ? -2.674 5.972 3.275 1.00 96.31 92 TYR A C 1
ATOM 776 O O . TYR A 1 92 ? -1.959 5.561 2.367 1.00 96.31 92 TYR A O 1
ATOM 784 N N . LEU A 1 93 ? -3.804 6.642 3.026 1.00 96.38 93 LEU A N 1
ATOM 785 C CA . LEU A 1 93 ? -4.232 7.016 1.677 1.00 96.38 93 LEU A CA 1
ATOM 786 C C . LEU A 1 93 ? -3.184 7.89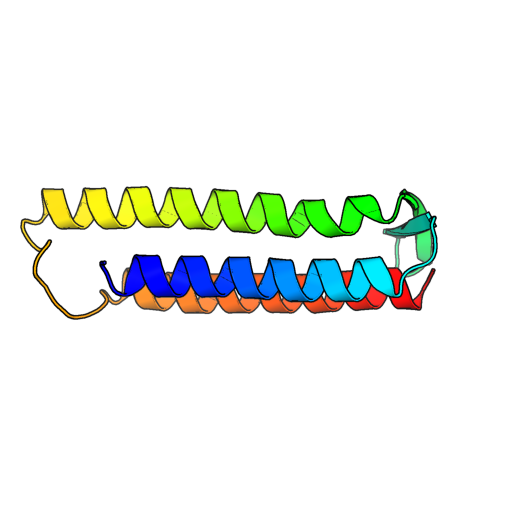2 0.977 1.00 96.38 93 LEU A C 1
ATOM 788 O O . LEU A 1 93 ? -2.810 7.589 -0.152 1.00 96.38 93 LEU A O 1
ATOM 792 N N . LEU A 1 94 ? -2.689 8.942 1.641 1.00 97.12 94 LEU A N 1
ATOM 793 C CA . LEU A 1 94 ? -1.695 9.851 1.064 1.00 97.12 94 LEU A CA 1
ATOM 794 C C . LEU A 1 94 ? -0.401 9.120 0.688 1.00 97.12 94 LEU A C 1
ATOM 796 O O . LEU A 1 94 ? 0.109 9.307 -0.412 1.00 97.12 94 LEU A O 1
ATOM 800 N N . ILE A 1 95 ? 0.100 8.258 1.575 1.00 95.19 95 ILE A N 1
ATOM 801 C CA . ILE A 1 95 ? 1.286 7.439 1.307 1.00 95.19 95 ILE A CA 1
ATOM 802 C C . ILE A 1 95 ? 1.038 6.556 0.081 1.00 95.19 95 ILE A C 1
ATOM 804 O O . ILE A 1 95 ? 1.829 6.587 -0.856 1.00 95.19 95 ILE A O 1
ATOM 808 N N . ASN A 1 96 ? -0.080 5.825 0.038 1.00 94.38 96 ASN A N 1
ATOM 809 C CA . ASN A 1 96 ? -0.400 4.975 -1.110 1.00 94.38 96 ASN A CA 1
ATOM 810 C C . ASN A 1 96 ? -0.491 5.774 -2.422 1.00 94.38 96 ASN A C 1
ATOM 812 O O . ASN A 1 96 ? -0.003 5.299 -3.442 1.00 94.38 96 ASN A O 1
ATOM 816 N N . LEU A 1 97 ? -1.034 6.997 -2.405 1.00 95.50 97 LEU A N 1
ATOM 817 C CA . LEU A 1 97 ? -1.066 7.870 -3.584 1.00 95.50 97 LEU A CA 1
ATOM 818 C C . LEU A 1 97 ? 0.336 8.269 -4.061 1.00 95.50 97 LEU A C 1
ATOM 820 O O . LEU A 1 97 ? 0.620 8.168 -5.252 1.00 95.50 97 LEU A O 1
ATOM 824 N N . VAL A 1 98 ? 1.221 8.682 -3.148 1.00 94.31 98 VAL A N 1
ATOM 825 C CA . VAL A 1 98 ? 2.608 9.053 -3.489 1.00 94.31 98 VAL A CA 1
ATOM 826 C C . VAL A 1 98 ? 3.338 7.880 -4.141 1.00 94.31 98 VAL A C 1
ATOM 828 O O . VAL A 1 98 ? 4.009 8.054 -5.157 1.00 94.31 98 VAL A O 1
ATOM 831 N N . PHE A 1 99 ? 3.171 6.676 -3.600 1.00 92.25 99 PHE A N 1
ATOM 832 C CA . PHE A 1 99 ? 3.802 5.488 -4.162 1.00 92.25 99 PHE A CA 1
ATOM 833 C C . PHE A 1 99 ? 3.191 5.057 -5.496 1.00 92.25 99 PHE A C 1
ATOM 835 O O . PHE A 1 99 ? 3.938 4.645 -6.375 1.00 92.25 99 PHE A O 1
ATOM 842 N N . ILE A 1 100 ? 1.878 5.209 -5.701 1.00 93.88 100 ILE A N 1
ATOM 843 C CA . ILE A 1 100 ? 1.269 4.991 -7.023 1.00 93.88 100 ILE A CA 1
ATOM 844 C C . ILE A 1 100 ? 1.894 5.939 -8.056 1.00 93.88 100 ILE A C 1
ATOM 846 O O . ILE A 1 100 ? 2.271 5.490 -9.136 1.00 93.88 100 ILE A O 1
ATOM 850 N N . CYS A 1 101 ? 2.077 7.223 -7.725 1.00 93.69 101 CYS A N 1
ATOM 851 C CA . CYS A 1 101 ? 2.770 8.166 -8.609 1.00 93.69 101 CYS A CA 1
ATOM 852 C C . CYS A 1 101 ? 4.213 7.728 -8.902 1.00 93.69 101 CYS A C 1
ATOM 854 O O . CYS A 1 101 ? 4.639 7.774 -10.054 1.00 93.69 101 CYS A O 1
ATOM 856 N N . ALA A 1 102 ? 4.944 7.259 -7.887 1.00 90.69 102 ALA A N 1
ATOM 857 C CA . ALA A 1 102 ? 6.302 6.749 -8.062 1.00 90.69 102 ALA A CA 1
ATOM 858 C C . ALA A 1 102 ? 6.343 5.516 -8.981 1.00 90.69 102 ALA A C 1
ATOM 860 O O . ALA A 1 102 ? 7.187 5.447 -9.868 1.00 90.69 102 ALA A O 1
ATOM 861 N N . MET A 1 103 ? 5.404 4.577 -8.833 1.00 92.25 103 MET A N 1
ATOM 862 C CA . MET A 1 103 ? 5.301 3.398 -9.702 1.00 92.25 103 MET A CA 1
ATOM 863 C C . MET A 1 103 ? 4.975 3.777 -11.150 1.00 92.25 103 MET A C 1
ATOM 865 O O . MET A 1 103 ? 5.536 3.206 -12.081 1.00 92.25 103 MET A O 1
ATOM 869 N N . ILE A 1 104 ? 4.091 4.759 -11.355 1.00 93.31 104 ILE A N 1
ATOM 870 C CA . ILE A 1 104 ? 3.802 5.296 -12.692 1.00 93.31 104 ILE A CA 1
ATOM 871 C C . ILE A 1 104 ? 5.072 5.898 -13.297 1.00 93.31 104 ILE A C 1
ATOM 873 O O . ILE A 1 104 ? 5.394 5.606 -14.445 1.00 93.31 104 ILE A O 1
ATOM 877 N N . GLN A 1 105 ? 5.812 6.699 -12.527 1.00 91.19 105 GLN A N 1
ATOM 878 C CA . GLN A 1 105 ? 7.068 7.286 -12.984 1.00 91.19 105 GLN A CA 1
ATOM 879 C C . GLN A 1 105 ? 8.086 6.206 -13.367 1.00 91.19 105 GLN A C 1
ATOM 881 O O . GLN A 1 105 ? 8.651 6.295 -14.449 1.00 91.19 105 GLN A O 1
ATOM 886 N N . GLN A 1 106 ? 8.268 5.177 -12.530 1.00 90.81 106 GLN A N 1
ATOM 887 C CA . GLN A 1 106 ? 9.149 4.040 -12.816 1.00 90.81 106 GLN A CA 1
ATOM 888 C C . GLN A 1 106 ? 8.826 3.416 -14.175 1.00 90.81 106 GLN A C 1
ATOM 890 O O . GLN A 1 106 ? 9.716 3.279 -15.007 1.00 90.81 106 GLN A O 1
ATOM 895 N N . VAL A 1 107 ? 7.552 3.104 -14.432 1.00 91.44 107 VAL A N 1
ATOM 896 C CA . VAL A 1 107 ? 7.124 2.485 -15.697 1.00 91.44 107 VAL A CA 1
ATOM 897 C C . VAL A 1 107 ? 7.292 3.425 -16.892 1.00 91.44 107 VAL A C 1
ATOM 899 O O . VAL A 1 107 ? 7.718 2.971 -17.944 1.00 91.44 107 VAL A O 1
ATOM 902 N N . LEU A 1 108 ? 6.990 4.720 -16.753 1.00 90.69 108 LEU A N 1
ATOM 903 C CA . LEU A 1 108 ? 7.089 5.685 -17.858 1.00 90.69 108 LEU A CA 1
ATOM 904 C C . LEU A 1 108 ? 8.529 6.027 -18.263 1.00 90.69 108 LEU A C 1
ATOM 906 O O . LEU A 1 108 ? 8.747 6.483 -19.382 1.00 90.69 108 LEU A O 1
ATOM 910 N N . THR A 1 109 ? 9.496 5.864 -17.360 1.00 86.31 109 THR A N 1
ATOM 911 C CA . THR A 1 109 ? 10.922 6.098 -17.645 1.00 86.31 109 THR A CA 1
ATOM 912 C C . THR A 1 109 ? 11.695 4.825 -17.993 1.00 86.31 109 THR A C 1
ATOM 914 O O . THR A 1 109 ? 12.920 4.883 -18.084 1.00 86.31 109 THR A O 1
ATOM 917 N N . SER A 1 110 ? 11.000 3.690 -18.115 1.00 80.62 110 SER A N 1
ATOM 918 C CA . SER A 1 110 ? 11.564 2.390 -18.507 1.00 80.62 110 SER A CA 1
ATOM 919 C C . SER A 1 110 ? 11.388 2.149 -19.999 1.00 80.62 110 SER A C 1
ATOM 921 O O . SER A 1 110 ? 12.331 1.606 -20.609 1.00 80.62 110 SER A O 1
#

Secondary structure (DSSP, 8-state):
--HHHHHHHHHHHHHHHHHHHHHHHS-SEEEEEEETTEEEEEEEGGGGHHHHHHHHHHHHHHHHHHHHHHHHTT-TT--SPPHHHHHHHHHHHHHHHHHHHHHHHHHHT-

Foldseek 3Di:
DQVLLVLLVVLLVVLVVLLVVLLVVFDQKWQPDDDPNHRDDIDGSVCSCVVSVVSVVVSVVVVVVVCVVCVVVVNNVPNDDDPVSVVVSVVSNVVSVVVSVVSVVRRVVD

InterPro domains:
  IPR012867 Domain of unknown function DUF1648 [PF07853] (11-53)

pLDDT: mean 92.62, std 5.03, range [59.47, 97.75]

Organism: NCBI:txid2686210

Radius of gyration: 16.97 Å; chains: 1; bounding box: 41×21×46 Å

Sequence (110 aa):
MNKFSLYVRLLYFLVFVFATALFLFSPEIIVVHFNNGIPDGYDNRIFLYVFFIISVLIGEISIFFSKYYRKKGNTQEFPLLFPGEIRFLQVYLLINLVFICAMIQQVLTS